Protein AF-A0AAV6D7G7-F1 (afdb_monomer_lite)

pLDDT: mean 88.73, std 12.08, range [41.31, 98.25]

Sequence (115 aa):
MILAKLLEESHLLAKLRKAIVCARLFEGRQELRSCLVKVATFDLGNEEIYEQIKADYELVRKTIKTKGFEALTGKMGVLVQPRTKGAGHGSTSRAFYARKALVSKILGMEIKKSV

Structure (mmCIF, N/CA/C/O backbone):
data_AF-A0AAV6D7G7-F1
#
_entry.id   AF-A0AAV6D7G7-F1
#
loop_
_atom_site.group_PDB
_atom_site.id
_atom_site.type_symbol
_atom_site.label_atom_id
_atom_site.label_alt_id
_atom_site.label_comp_id
_atom_site.label_asym_id
_atom_site.label_entity_id
_atom_site.label_seq_id
_atom_site.pdbx_PDB_ins_code
_atom_site.Cartn_x
_atom_site.Cartn_y
_atom_site.Cartn_z
_atom_site.occupancy
_atom_site.B_iso_or_equiv
_atom_site.auth_seq_id
_atom_site.auth_comp_id
_atom_site.auth_asym_id
_atom_site.auth_atom_id
_atom_site.pdbx_PDB_model_num
ATOM 1 N N . MET A 1 1 ? -9.601 11.261 4.137 1.00 67.69 1 MET A N 1
AT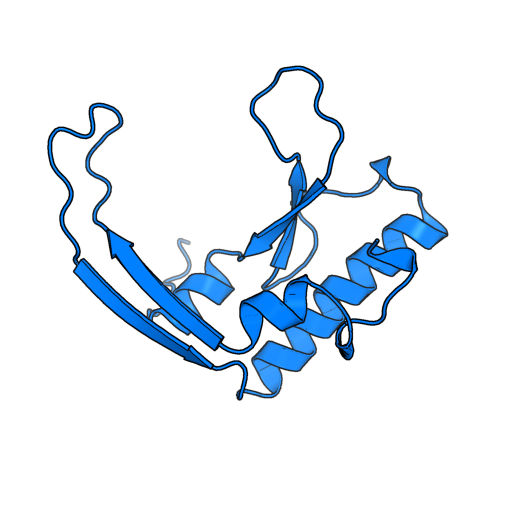OM 2 C CA . MET A 1 1 ? -9.085 10.863 5.467 1.00 67.69 1 MET A CA 1
ATOM 3 C C . MET A 1 1 ? -9.423 9.395 5.711 1.00 67.69 1 MET A C 1
ATOM 5 O O . MET A 1 1 ? -10.557 9.023 5.450 1.00 67.69 1 MET A O 1
ATOM 9 N N . ILE A 1 2 ? -8.473 8.564 6.159 1.00 85.50 2 ILE A N 1
ATOM 10 C CA . ILE A 1 2 ? -8.648 7.094 6.241 1.00 85.50 2 ILE A CA 1
ATOM 11 C C . ILE A 1 2 ? -9.811 6.660 7.152 1.00 85.50 2 ILE A C 1
ATOM 13 O O . ILE A 1 2 ? -10.505 5.689 6.878 1.00 85.50 2 ILE A O 1
ATOM 17 N N . LEU A 1 3 ? -10.078 7.403 8.227 1.00 89.38 3 LEU A N 1
ATOM 18 C CA . LEU A 1 3 ? -11.176 7.080 9.138 1.00 89.38 3 LEU A CA 1
ATOM 19 C C . LEU A 1 3 ? -12.552 7.258 8.485 1.00 89.38 3 LEU A C 1
ATOM 21 O O . LEU A 1 3 ? -13.448 6.459 8.754 1.00 89.38 3 LEU A O 1
ATOM 25 N N . ALA A 1 4 ? -12.678 8.238 7.589 1.00 88.06 4 ALA A N 1
ATOM 26 C CA . ALA A 1 4 ? -13.943 8.645 6.986 1.00 88.06 4 ALA A CA 1
ATOM 27 C C . ALA A 1 4 ? -14.420 7.739 5.842 1.00 88.06 4 ALA A C 1
ATOM 29 O O . ALA A 1 4 ? -15.581 7.822 5.475 1.00 88.06 4 ALA A O 1
ATOM 30 N N . LYS A 1 5 ? -13.548 6.903 5.261 1.00 92.25 5 LYS A N 1
ATOM 31 C CA . LYS A 1 5 ? -13.872 6.128 4.053 1.00 92.25 5 LYS A CA 1
ATOM 32 C C . LYS A 1 5 ? -13.539 4.652 4.212 1.00 92.25 5 LYS A C 1
ATOM 34 O O . LYS A 1 5 ? -12.463 4.326 4.723 1.00 92.25 5 LYS A O 1
ATOM 39 N N . LEU A 1 6 ? -14.433 3.781 3.741 1.00 94.25 6 LEU A N 1
ATOM 40 C CA . LEU A 1 6 ? -14.116 2.370 3.487 1.00 94.25 6 LEU A CA 1
ATOM 41 C C . LEU A 1 6 ? -13.055 2.248 2.377 1.00 94.25 6 LEU A C 1
ATOM 43 O O . LEU A 1 6 ? -12.721 3.246 1.725 1.00 94.25 6 LEU A O 1
ATOM 47 N N . LEU A 1 7 ? -12.490 1.051 2.180 1.00 93.69 7 LEU A N 1
ATOM 48 C CA . LEU A 1 7 ? -11.468 0.837 1.147 1.00 93.69 7 LEU A CA 1
ATOM 49 C C . LEU A 1 7 ? -12.010 1.230 -0.234 1.00 93.69 7 LEU A C 1
ATOM 51 O O . LEU A 1 7 ? -11.307 1.891 -0.999 1.00 93.69 7 LEU A O 1
ATOM 55 N N . GLU A 1 8 ? -13.255 0.861 -0.510 1.00 93.81 8 GLU A N 1
ATOM 56 C CA . GLU A 1 8 ? -13.972 1.000 -1.776 1.00 93.81 8 GLU A CA 1
ATOM 57 C C . GLU A 1 8 ? -14.003 2.457 -2.281 1.00 93.81 8 GLU A C 1
ATOM 59 O O . GLU A 1 8 ? -13.934 2.716 -3.482 1.00 93.81 8 GLU A O 1
ATOM 64 N N . GLU A 1 9 ? -13.997 3.419 -1.356 1.00 94.00 9 GLU A N 1
ATOM 65 C CA . GLU A 1 9 ? -14.031 4.863 -1.629 1.00 94.00 9 GLU A CA 1
ATOM 66 C C . GLU A 1 9 ? -12.682 5.559 -1.363 1.00 94.00 9 GLU A C 1
ATOM 68 O O . GLU A 1 9 ? -12.548 6.791 -1.429 1.00 94.00 9 GLU A O 1
ATOM 73 N N . SER A 1 10 ? -11.666 4.783 -0.988 1.00 93.81 10 SER A N 1
ATOM 74 C CA . SER A 1 10 ? -10.379 5.303 -0.551 1.00 93.81 10 SER A CA 1
ATOM 75 C C . SER A 1 10 ? -9.508 5.754 -1.728 1.00 93.81 10 SER A C 1
ATOM 77 O O . SER A 1 10 ? -9.495 5.172 -2.814 1.00 93.81 10 SER A O 1
ATOM 79 N N . HIS A 1 11 ? -8.666 6.761 -1.480 1.00 92.12 11 HIS A N 1
ATOM 80 C CA . HIS A 1 11 ? -7.628 7.160 -2.438 1.00 92.12 11 HIS A CA 1
ATOM 81 C C . HIS A 1 11 ? -6.578 6.065 -2.668 1.00 92.12 11 HIS A C 1
ATOM 83 O O . HIS A 1 11 ? -5.896 6.091 -3.691 1.00 92.12 11 HIS A O 1
ATOM 89 N N . LEU A 1 12 ? -6.424 5.133 -1.719 1.00 93.56 12 LEU A N 1
ATOM 90 C CA . LEU A 1 12 ? -5.535 3.987 -1.868 1.00 93.56 12 LEU A CA 1
ATOM 91 C C . LEU A 1 12 ? -6.039 3.089 -2.998 1.00 93.56 12 LEU A C 1
ATOM 93 O O . LEU A 1 12 ? -5.308 2.855 -3.957 1.00 93.56 12 LEU A O 1
ATOM 97 N N . LEU A 1 13 ? -7.301 2.660 -2.915 1.00 92.94 13 LEU A N 1
ATOM 98 C CA . LEU A 1 13 ? -7.903 1.808 -3.931 1.00 92.94 13 LEU A CA 1
ATOM 99 C C . LEU A 1 13 ? -7.959 2.508 -5.288 1.00 92.94 13 LEU A C 1
ATOM 101 O O . LEU A 1 13 ? -7.600 1.909 -6.293 1.00 92.94 13 LEU A O 1
ATOM 105 N N . ALA A 1 14 ? -8.328 3.793 -5.327 1.00 91.94 14 ALA A N 1
ATOM 106 C CA . ALA A 1 14 ? -8.355 4.560 -6.574 1.00 91.94 14 ALA A CA 1
ATOM 107 C C . ALA A 1 14 ? -6.999 4.558 -7.308 1.00 91.94 14 ALA A C 1
ATOM 109 O O . ALA A 1 14 ? -6.969 4.451 -8.529 1.00 91.94 14 ALA A O 1
ATOM 110 N N . LYS A 1 15 ? -5.882 4.633 -6.568 1.00 89.56 15 LYS A N 1
ATOM 111 C CA . LYS A 1 15 ? -4.521 4.575 -7.130 1.00 89.56 15 LYS A CA 1
ATOM 112 C C . LYS A 1 15 ? -4.070 3.164 -7.501 1.00 89.56 15 LYS A C 1
ATOM 114 O O . LYS A 1 15 ? -3.236 3.023 -8.386 1.00 89.56 15 LYS A O 1
ATOM 119 N N . LEU A 1 16 ? -4.568 2.143 -6.805 1.00 90.94 16 LEU A N 1
ATOM 120 C CA . LEU A 1 16 ? -4.224 0.744 -7.066 1.00 90.94 16 LEU A CA 1
ATOM 121 C C . LEU A 1 16 ? -5.105 0.103 -8.136 1.00 90.94 16 LEU A C 1
ATOM 123 O O . LEU A 1 16 ? -4.708 -0.912 -8.685 1.00 90.94 16 LEU A O 1
ATOM 127 N N . ARG A 1 17 ? -6.265 0.689 -8.457 1.00 90.88 17 ARG A N 1
ATOM 128 C CA . ARG A 1 17 ? -7.222 0.124 -9.414 1.00 90.88 17 ARG A CA 1
ATOM 129 C C . ARG A 1 17 ? -6.553 -0.224 -10.739 1.00 90.88 17 ARG A C 1
ATOM 131 O O . ARG A 1 17 ? -6.707 -1.343 -11.204 1.00 90.88 17 ARG A O 1
ATOM 138 N N . LYS A 1 18 ? -5.808 0.724 -11.316 1.00 90.31 18 LYS A N 1
ATOM 139 C CA . LYS A 1 18 ? -4.997 0.522 -12.520 1.00 90.31 18 LYS A CA 1
ATOM 140 C C . LYS A 1 18 ? -3.726 1.355 -12.441 1.00 90.31 18 LYS A C 1
ATOM 142 O O . LYS A 1 18 ? -3.789 2.530 -12.081 1.00 90.31 18 LYS A O 1
ATOM 147 N N . ALA A 1 19 ? -2.589 0.770 -12.795 1.00 90.62 19 ALA A N 1
ATOM 148 C CA . ALA A 1 19 ? -1.312 1.470 -12.851 1.00 90.62 19 ALA A CA 1
ATOM 149 C C . ALA A 1 19 ? -0.406 0.905 -13.951 1.00 90.62 19 ALA A C 1
ATOM 151 O O . ALA A 1 19 ? -0.451 -0.281 -14.263 1.00 90.62 19 ALA A O 1
ATOM 152 N N . ILE A 1 20 ? 0.460 1.757 -14.499 1.00 92.69 20 ILE A N 1
ATOM 153 C CA . ILE A 1 20 ? 1.627 1.332 -15.276 1.00 92.69 20 ILE A CA 1
ATOM 154 C C . ILE A 1 20 ? 2.835 1.481 -14.356 1.00 92.69 20 ILE A C 1
ATOM 156 O O . ILE A 1 20 ? 3.069 2.556 -13.803 1.00 92.69 20 ILE A O 1
ATOM 160 N N . VAL A 1 21 ? 3.581 0.397 -14.163 1.00 93.19 21 VAL A N 1
ATOM 161 C CA . VAL A 1 21 ? 4.759 0.364 -13.298 1.00 93.19 21 VAL A CA 1
ATOM 162 C C . VAL A 1 21 ? 6.005 0.180 -14.147 1.00 93.19 21 VAL A C 1
ATOM 164 O O . VAL A 1 21 ? 6.203 -0.856 -14.779 1.00 93.19 21 VAL A O 1
ATOM 167 N N . CYS A 1 22 ? 6.856 1.201 -14.126 1.00 94.50 22 CYS A N 1
ATOM 168 C CA . CYS A 1 22 ? 8.137 1.236 -14.816 1.00 94.50 22 CYS A CA 1
ATOM 169 C C . CYS A 1 22 ? 9.257 0.939 -13.814 1.00 94.50 22 CYS A C 1
ATOM 171 O O . CYS A 1 22 ? 9.570 1.766 -12.956 1.00 94.50 22 CYS A O 1
ATOM 173 N N . ALA A 1 23 ? 9.857 -0.243 -13.903 1.00 93.62 23 ALA A N 1
ATOM 174 C CA . ALA A 1 23 ? 11.007 -0.611 -13.093 1.00 93.62 23 ALA A CA 1
ATOM 175 C C . ALA A 1 23 ? 12.287 -0.081 -13.744 1.00 93.62 23 ALA A C 1
ATOM 177 O O . ALA A 1 23 ? 12.567 -0.377 -14.908 1.00 93.62 23 ALA A O 1
ATOM 178 N N . ARG A 1 24 ? 13.082 0.671 -12.978 1.00 93.56 24 ARG A N 1
ATOM 179 C CA . ARG A 1 24 ? 14.405 1.150 -13.394 1.00 93.56 24 ARG A CA 1
ATOM 180 C C . ARG A 1 24 ? 15.510 0.467 -12.597 1.00 93.56 24 ARG A C 1
ATOM 182 O O . ARG A 1 24 ? 15.318 0.171 -11.417 1.00 93.56 24 ARG A O 1
ATOM 189 N N . LEU A 1 25 ? 16.668 0.267 -13.217 1.00 91.31 25 LEU A N 1
ATOM 190 C CA . LEU A 1 25 ? 17.870 -0.156 -12.507 1.00 91.31 25 LEU A CA 1
ATOM 191 C C . LEU A 1 25 ? 18.358 0.987 -11.608 1.00 91.31 25 LEU A C 1
ATOM 193 O O . LEU A 1 25 ? 18.539 2.115 -12.067 1.00 91.31 25 LEU A O 1
ATOM 197 N N . PHE A 1 26 ? 18.571 0.687 -10.328 1.00 90.69 26 PHE A N 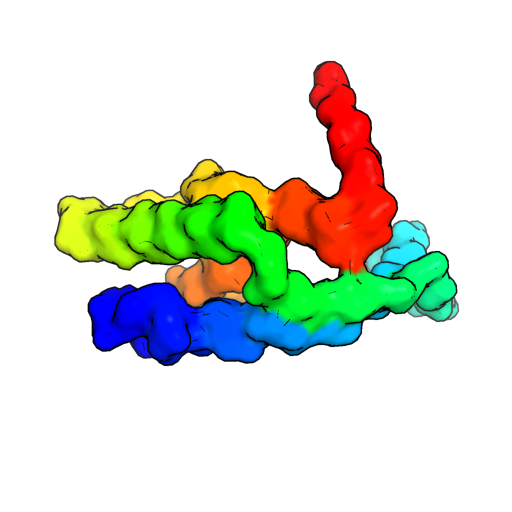1
ATOM 198 C CA . PHE A 1 26 ? 19.225 1.599 -9.396 1.00 90.69 26 PHE A CA 1
ATOM 199 C C . PHE A 1 26 ? 20.702 1.223 -9.276 1.00 90.69 26 PHE A C 1
ATOM 201 O O . PHE A 1 26 ? 21.025 0.172 -8.731 1.00 90.69 26 PHE A O 1
ATOM 208 N N . GLU A 1 27 ? 21.585 2.084 -9.777 1.00 89.75 27 GLU A N 1
ATOM 209 C CA . GLU A 1 27 ? 23.035 1.834 -9.790 1.00 89.75 27 GLU A CA 1
ATOM 210 C C . GLU A 1 27 ? 23.790 2.583 -8.689 1.00 89.75 27 GLU A C 1
ATOM 212 O O . GLU A 1 27 ? 24.893 2.203 -8.315 1.00 89.75 27 GLU A O 1
ATOM 217 N N . GLY A 1 28 ? 23.200 3.642 -8.136 1.00 89.25 28 GLY A N 1
ATOM 218 C CA . GLY A 1 28 ? 23.823 4.444 -7.093 1.00 89.25 28 GLY A CA 1
ATOM 219 C C . GLY A 1 28 ? 23.191 5.824 -6.970 1.00 89.25 28 GLY A C 1
ATOM 220 O O . GLY A 1 28 ? 22.450 6.271 -7.843 1.00 89.25 28 GLY A O 1
ATOM 221 N N . ARG A 1 29 ? 23.501 6.521 -5.872 1.00 88.75 29 ARG A N 1
ATOM 222 C CA . ARG A 1 29 ? 22.918 7.838 -5.549 1.00 88.75 29 ARG A CA 1
ATOM 223 C C . ARG A 1 29 ? 23.354 8.970 -6.480 1.00 88.75 29 ARG A C 1
ATOM 225 O O . ARG A 1 29 ? 22.689 9.993 -6.506 1.00 88.75 29 ARG A O 1
ATOM 232 N N . GLN A 1 30 ? 24.464 8.799 -7.197 1.00 91.94 30 GLN A N 1
ATOM 233 C CA . GLN A 1 30 ? 24.939 9.782 -8.175 1.00 91.94 30 GLN A CA 1
ATOM 234 C C . GLN A 1 30 ? 24.022 9.860 -9.407 1.00 91.94 30 GLN A C 1
ATOM 236 O O . GLN A 1 30 ? 24.068 10.854 -10.116 1.00 91.94 30 GLN A O 1
ATOM 241 N N . GLU A 1 31 ? 23.212 8.818 -9.659 1.00 85.56 31 GLU A N 1
ATOM 242 C CA . GLU A 1 31 ? 22.240 8.738 -10.761 1.00 85.56 31 GLU A CA 1
ATOM 243 C C . GLU A 1 31 ? 22.789 9.133 -12.149 1.00 85.56 31 GLU A C 1
ATOM 245 O O . GLU A 1 31 ? 22.080 9.722 -12.958 1.00 85.56 31 GLU A O 1
ATOM 250 N N . LEU A 1 32 ? 24.035 8.756 -12.464 1.00 90.38 32 LEU A N 1
ATOM 251 C CA . LEU A 1 32 ? 24.700 9.104 -13.734 1.00 90.38 32 LEU A CA 1
ATOM 252 C C . LEU A 1 32 ? 23.961 8.595 -14.985 1.00 90.38 32 LEU A C 1
ATOM 254 O O . LEU A 1 32 ? 24.097 9.167 -16.064 1.00 90.38 32 LEU A O 1
ATOM 258 N N . ARG A 1 33 ? 23.185 7.513 -14.852 1.00 88.69 33 ARG A N 1
ATOM 259 C CA . ARG A 1 33 ? 22.292 6.997 -15.894 1.00 88.69 33 ARG A CA 1
ATOM 260 C C . ARG A 1 33 ? 21.030 6.380 -15.289 1.00 88.69 33 ARG A C 1
ATOM 262 O O . ARG A 1 33 ? 20.971 6.032 -14.107 1.00 88.69 33 ARG A O 1
ATOM 269 N N . SER A 1 34 ? 19.999 6.237 -16.118 1.00 89.88 34 SER A N 1
ATOM 270 C CA . SER A 1 34 ? 18.749 5.559 -15.770 1.00 89.88 34 SER A CA 1
ATOM 271 C C . SER A 1 34 ? 18.390 4.560 -16.856 1.00 89.88 34 SER A C 1
ATOM 273 O O . SER A 1 34 ? 18.124 4.952 -17.988 1.00 89.88 34 SER A O 1
ATOM 275 N N . CYS A 1 35 ? 18.361 3.276 -16.507 1.00 93.38 35 CYS A N 1
ATOM 276 C CA . CYS A 1 35 ? 17.957 2.215 -17.423 1.00 93.38 35 CYS A CA 1
ATOM 277 C C . CYS A 1 35 ? 16.571 1.690 -17.037 1.00 93.38 35 CYS A C 1
ATOM 279 O O . CYS A 1 35 ? 16.382 1.213 -15.915 1.00 93.38 35 CYS A O 1
ATOM 281 N N . LEU A 1 36 ? 15.606 1.783 -17.955 1.00 94.50 36 LEU A N 1
ATOM 282 C CA . LEU A 1 36 ? 14.301 1.141 -17.821 1.00 94.50 36 LEU A CA 1
ATOM 283 C C . LEU A 1 36 ? 14.460 -0.352 -18.123 1.00 94.50 36 LEU A C 1
ATOM 285 O O . LEU A 1 36 ? 14.824 -0.718 -19.234 1.00 94.50 36 LEU A O 1
ATOM 289 N N . VAL A 1 37 ? 14.183 -1.206 -17.139 1.00 94.19 37 VAL A N 1
ATOM 290 C CA . VAL A 1 37 ? 14.395 -2.658 -17.264 1.00 94.19 37 VAL A CA 1
ATOM 291 C C . VAL A 1 37 ? 13.104 -3.434 -17.481 1.00 94.19 37 VAL A C 1
ATOM 293 O O . VAL A 1 37 ? 13.130 -4.527 -18.038 1.00 94.19 37 VAL A O 1
ATOM 296 N N . LYS A 1 38 ? 11.963 -2.898 -17.031 1.00 93.19 38 LYS A N 1
ATOM 297 C CA . LYS A 1 38 ? 10.661 -3.547 -17.200 1.00 93.19 38 LYS A CA 1
ATOM 298 C C . LYS A 1 38 ? 9.533 -2.532 -17.130 1.00 93.19 38 LYS A C 1
ATOM 300 O O . LYS A 1 38 ? 9.574 -1.610 -16.319 1.00 93.19 38 LYS A O 1
ATOM 305 N N . VAL A 1 39 ? 8.501 -2.754 -17.931 1.00 94.88 39 VAL A N 1
ATOM 306 C CA . VAL A 1 39 ? 7.205 -2.088 -17.801 1.00 94.88 39 VAL A CA 1
ATOM 307 C C . VAL A 1 39 ? 6.163 -3.170 -17.568 1.00 94.88 39 VAL A C 1
ATOM 309 O O . VAL A 1 39 ? 6.157 -4.180 -18.267 1.00 94.88 39 VAL A O 1
ATOM 312 N N . ALA A 1 40 ? 5.316 -2.981 -16.564 1.00 92.06 40 ALA A N 1
ATOM 313 C CA . ALA A 1 40 ? 4.201 -3.870 -16.276 1.00 92.06 40 ALA A CA 1
ATOM 314 C C . ALA A 1 40 ? 2.920 -3.057 -16.114 1.00 92.06 40 ALA A C 1
ATOM 316 O O . ALA A 1 40 ? 2.931 -1.961 -15.548 1.00 92.06 40 ALA A O 1
ATOM 317 N N . THR A 1 41 ? 1.811 -3.605 -16.591 1.00 90.75 41 THR A N 1
ATOM 318 C CA . THR A 1 41 ? 0.485 -3.120 -16.229 1.00 90.75 41 THR A CA 1
ATOM 319 C C . THR A 1 41 ? 0.045 -3.814 -14.946 1.00 90.75 41 THR A C 1
ATOM 321 O O . THR A 1 41 ? 0.278 -5.003 -14.740 1.00 90.75 41 THR A O 1
ATOM 324 N N . PHE A 1 42 ? -0.586 -3.055 -14.062 1.00 86.56 42 PHE A N 1
ATOM 325 C CA . PHE A 1 42 ? -1.264 -3.569 -12.888 1.00 86.56 42 PHE A CA 1
ATOM 326 C C . PHE A 1 42 ? -2.735 -3.218 -12.999 1.00 86.56 42 PHE A C 1
ATOM 328 O O . PHE A 1 42 ? -3.081 -2.046 -13.154 1.00 86.56 42 PHE A O 1
ATOM 335 N N . ASP A 1 43 ? -3.580 -4.234 -12.900 1.00 85.38 43 ASP A N 1
ATOM 336 C CA . ASP A 1 43 ? -5.017 -4.091 -12.726 1.00 85.38 43 ASP A CA 1
ATOM 337 C C . ASP A 1 43 ? -5.393 -4.871 -11.466 1.00 85.38 43 ASP A C 1
ATOM 339 O O . ASP A 1 43 ? -5.010 -6.037 -11.310 1.00 85.38 43 ASP A O 1
ATOM 343 N N . LEU A 1 44 ? -6.098 -4.224 -10.541 1.00 79.38 44 LEU A N 1
ATOM 344 C CA . LEU A 1 44 ? -6.550 -4.848 -9.302 1.00 79.38 44 LEU A CA 1
ATOM 345 C C . LEU A 1 44 ? -7.792 -5.712 -9.577 1.00 79.38 44 LEU A C 1
ATOM 347 O O . LEU A 1 44 ? -8.877 -5.442 -9.073 1.00 79.38 44 LEU A O 1
ATOM 351 N N . GLY A 1 45 ? -7.619 -6.734 -10.416 1.00 76.31 45 GLY A N 1
ATOM 352 C CA . GLY A 1 45 ? -8.633 -7.736 -10.756 1.00 76.31 45 GLY A CA 1
ATOM 353 C C . GLY A 1 45 ? -8.447 -9.074 -10.035 1.00 76.31 45 GLY A C 1
ATOM 354 O O . GLY A 1 45 ? -9.265 -9.972 -10.192 1.00 76.31 45 GLY A O 1
ATOM 355 N N . ASN A 1 46 ? -7.372 -9.231 -9.257 1.00 85.12 46 ASN A N 1
ATOM 356 C CA . ASN A 1 46 ? -7.120 -10.433 -8.466 1.00 85.12 46 ASN A CA 1
ATOM 357 C C . ASN A 1 46 ? -7.755 -10.298 -7.071 1.00 85.12 46 ASN A C 1
ATOM 359 O O . ASN A 1 46 ? -7.365 -9.422 -6.293 1.00 85.12 46 ASN A O 1
ATOM 363 N N . GLU A 1 47 ? -8.703 -11.184 -6.764 1.00 91.56 47 GLU A N 1
ATOM 364 C CA . GLU A 1 47 ? -9.487 -11.176 -5.523 1.00 91.56 47 GLU A CA 1
ATOM 365 C C . GLU A 1 47 ? -8.621 -11.352 -4.264 1.00 91.56 47 GLU A C 1
ATOM 367 O O . GLU A 1 47 ? -8.772 -10.599 -3.307 1.00 91.56 47 GLU A O 1
ATOM 372 N N . GLU A 1 48 ? -7.630 -12.250 -4.285 1.00 92.81 48 GLU A N 1
ATOM 373 C CA . GLU A 1 48 ? -6.709 -12.469 -3.156 1.00 92.81 48 GLU A CA 1
ATOM 374 C C . GLU A 1 48 ? -5.912 -11.194 -2.821 1.00 92.81 48 GLU A C 1
ATOM 376 O O . GLU A 1 48 ? -5.775 -10.808 -1.658 1.00 92.81 48 GLU A O 1
ATOM 381 N N . ILE A 1 49 ? -5.396 -10.504 -3.845 1.00 93.44 49 ILE A N 1
ATOM 382 C CA . ILE A 1 49 ? -4.662 -9.243 -3.664 1.00 93.44 49 ILE A CA 1
ATOM 383 C C . ILE A 1 49 ? -5.595 -8.159 -3.114 1.00 93.44 49 ILE A C 1
ATOM 385 O O . ILE A 1 49 ? -5.196 -7.416 -2.213 1.00 93.44 49 ILE A O 1
ATOM 389 N N . TYR A 1 50 ? -6.814 -8.063 -3.650 1.00 95.38 50 TYR A N 1
ATOM 390 C CA . TYR A 1 50 ? -7.811 -7.096 -3.200 1.00 95.38 50 TYR A CA 1
ATOM 391 C C . TYR A 1 50 ? -8.162 -7.299 -1.721 1.00 95.38 50 TYR A C 1
ATOM 393 O O . TYR A 1 50 ? -8.036 -6.361 -0.928 1.00 95.38 50 TYR A O 1
ATOM 401 N N . GLU A 1 51 ? -8.516 -8.523 -1.329 1.00 96.56 51 GLU A N 1
ATOM 402 C CA . GLU A 1 51 ? -8.906 -8.845 0.044 1.00 96.56 51 GLU A CA 1
ATOM 403 C C . GLU A 1 51 ? -7.755 -8.629 1.030 1.00 96.56 51 GLU A C 1
ATOM 405 O O . GLU A 1 51 ? -7.952 -8.076 2.115 1.00 96.56 51 GLU A O 1
ATOM 410 N N . GLN A 1 52 ? -6.515 -8.937 0.641 1.00 97.50 52 GLN A N 1
ATOM 411 C CA . GLN A 1 52 ? -5.365 -8.645 1.494 1.00 97.50 52 GLN A CA 1
ATOM 412 C C . GLN A 1 52 ? -5.113 -7.133 1.650 1.00 97.50 52 GLN A C 1
ATOM 414 O O . GLN A 1 52 ? -4.788 -6.674 2.748 1.00 97.50 52 GLN A O 1
ATOM 419 N N . ILE A 1 53 ? -5.287 -6.330 0.592 1.00 96.56 53 ILE A N 1
ATOM 420 C CA . ILE A 1 53 ? -5.207 -4.859 0.689 1.00 96.56 53 ILE A CA 1
ATOM 421 C C . ILE A 1 53 ? -6.323 -4.316 1.591 1.00 96.56 53 ILE A C 1
ATOM 423 O O . ILE A 1 53 ? -6.082 -3.389 2.369 1.00 96.56 53 ILE A O 1
ATOM 427 N N . LYS A 1 54 ? -7.525 -4.896 1.523 1.00 97.31 54 LYS A N 1
ATOM 428 C CA . LYS A 1 54 ? -8.654 -4.554 2.396 1.00 97.31 54 LYS A CA 1
ATOM 429 C C . LYS A 1 54 ? -8.354 -4.860 3.854 1.00 97.31 54 LYS A C 1
ATOM 431 O O . LYS A 1 54 ? -8.514 -3.977 4.697 1.00 97.31 54 LYS A O 1
ATOM 436 N N . ALA A 1 55 ? -7.829 -6.047 4.141 1.00 98.19 55 ALA A N 1
ATOM 437 C CA . ALA A 1 55 ? -7.397 -6.426 5.480 1.00 98.19 55 ALA A CA 1
ATOM 438 C C . ALA A 1 55 ? -6.318 -5.472 6.026 1.00 98.19 55 ALA A C 1
ATOM 440 O O . ALA A 1 55 ? -6.417 -5.008 7.164 1.00 98.19 55 ALA A O 1
ATOM 441 N N . ASP A 1 56 ? -5.324 -5.111 5.209 1.00 98.25 56 ASP A N 1
ATOM 442 C CA . ASP A 1 56 ? -4.274 -4.164 5.597 1.00 98.25 56 ASP A CA 1
ATOM 443 C C . ASP A 1 56 ? -4.834 -2.758 5.875 1.00 98.25 56 ASP A C 1
ATOM 445 O O . ASP A 1 56 ? -4.456 -2.105 6.853 1.00 98.25 56 ASP A O 1
ATOM 449 N N . TYR A 1 57 ? -5.746 -2.278 5.027 1.00 97.75 57 TYR A N 1
ATOM 450 C CA . TYR A 1 57 ? -6.396 -0.977 5.176 1.00 97.75 57 TYR A CA 1
ATOM 451 C C . TYR A 1 57 ? -7.235 -0.909 6.460 1.00 97.75 57 TYR A C 1
ATOM 453 O O . TYR A 1 57 ? -7.112 0.047 7.235 1.00 97.75 57 TYR A O 1
ATOM 461 N N . GLU A 1 58 ? -8.033 -1.943 6.730 1.00 98.12 58 GLU A N 1
ATOM 462 C CA . GLU A 1 58 ? -8.855 -2.025 7.937 1.00 98.12 58 GLU A CA 1
ATOM 463 C C . GLU A 1 58 ? -8.023 -2.217 9.205 1.00 98.12 58 GLU A C 1
ATOM 465 O O . GLU A 1 58 ? -8.343 -1.622 10.236 1.00 98.12 58 GLU A O 1
ATOM 470 N N . LEU A 1 59 ? -6.898 -2.937 9.140 1.00 98.12 59 LEU A N 1
ATOM 471 C CA . LEU A 1 59 ? -5.935 -3.003 10.239 1.00 98.12 59 LEU A CA 1
ATOM 472 C C . LEU A 1 59 ? -5.448 -1.598 10.628 1.00 98.12 59 LEU A C 1
ATOM 474 O O . LEU A 1 59 ? -5.436 -1.250 11.810 1.00 98.12 59 LEU A O 1
ATOM 478 N N . VAL A 1 60 ? -5.084 -0.763 9.649 1.00 97.31 60 VAL A N 1
ATOM 479 C CA . VAL A 1 60 ? -4.661 0.624 9.906 1.00 97.31 60 VAL A CA 1
ATOM 480 C C . VAL A 1 60 ? -5.806 1.446 10.498 1.00 97.31 60 VAL A C 1
ATOM 482 O O . VAL A 1 60 ? -5.601 2.133 11.501 1.00 97.31 60 VAL A O 1
ATOM 485 N N . ARG A 1 61 ? -7.021 1.357 9.940 1.00 97.00 61 ARG A N 1
ATOM 486 C CA . ARG A 1 61 ? -8.195 2.073 10.475 1.00 97.00 61 ARG A CA 1
ATOM 487 C C . ARG A 1 61 ? -8.506 1.673 11.907 1.00 97.00 61 ARG A C 1
ATOM 489 O O . ARG A 1 61 ? -8.681 2.550 12.752 1.00 97.00 61 ARG A O 1
ATOM 496 N N . LYS A 1 62 ? -8.551 0.371 12.191 1.00 97.75 62 LYS A N 1
ATOM 497 C CA . LYS A 1 62 ? -8.820 -0.171 13.525 1.00 97.75 62 LYS A CA 1
ATOM 498 C C . LYS A 1 62 ? -7.768 0.291 14.525 1.00 97.75 62 LYS A C 1
ATOM 500 O O . LYS A 1 62 ? -8.136 0.718 15.617 1.00 97.75 62 LYS A O 1
ATOM 505 N N . THR A 1 63 ? -6.488 0.274 14.156 1.00 97.81 63 THR A N 1
ATOM 506 C CA . THR A 1 63 ? -5.417 0.769 15.031 1.00 97.81 63 THR A CA 1
ATOM 507 C C . THR A 1 63 ? -5.596 2.246 15.353 1.00 97.81 63 THR A C 1
ATOM 509 O O . THR A 1 63 ? -5.560 2.596 16.526 1.00 97.81 63 THR A O 1
ATOM 512 N N . ILE A 1 64 ? -5.884 3.101 14.365 1.00 96.06 64 ILE A N 1
ATOM 513 C CA . ILE A 1 64 ? -6.117 4.530 14.636 1.00 96.06 64 ILE A CA 1
ATOM 514 C C . ILE A 1 64 ? -7.321 4.715 15.570 1.00 96.06 64 ILE A C 1
ATOM 516 O O . ILE A 1 64 ? -7.231 5.481 16.523 1.00 96.06 64 ILE A O 1
ATOM 520 N N . LYS A 1 65 ? -8.426 3.994 15.330 1.00 96.50 65 LYS A N 1
ATOM 521 C CA . LYS A 1 65 ? -9.653 4.101 16.140 1.00 96.50 65 LYS A CA 1
ATOM 522 C C . LYS A 1 65 ? -9.471 3.645 17.588 1.00 96.50 65 LYS A C 1
ATOM 524 O O . LYS A 1 65 ? -10.083 4.221 18.474 1.00 96.50 65 LYS A O 1
ATOM 529 N N . THR A 1 66 ? -8.686 2.594 17.816 1.00 97.88 66 THR A N 1
ATOM 530 C CA . THR A 1 66 ? -8.617 1.920 19.128 1.00 97.88 66 THR A CA 1
ATOM 531 C C . THR A 1 66 ? -7.355 2.237 19.924 1.00 97.88 66 THR A C 1
ATOM 533 O O . THR A 1 66 ? -7.375 2.147 21.145 1.00 97.88 66 THR A O 1
ATOM 536 N N . LYS A 1 67 ? -6.254 2.593 19.252 1.00 97.44 67 LYS A N 1
ATOM 537 C CA . LYS A 1 67 ? -4.934 2.822 19.863 1.00 97.44 67 LYS A CA 1
ATOM 538 C C . LYS A 1 67 ? -4.350 4.202 19.550 1.00 97.44 67 LYS A C 1
ATOM 540 O O . LYS A 1 67 ? -3.281 4.534 20.051 1.00 97.44 67 LYS A O 1
ATOM 545 N N . GLY A 1 68 ? -5.025 4.996 18.719 1.00 95.56 68 GLY A N 1
ATOM 546 C CA . GLY A 1 68 ? -4.550 6.305 18.284 1.00 95.56 68 GLY A CA 1
ATOM 547 C C . GLY A 1 68 ? -3.553 6.249 17.122 1.00 95.56 68 GLY A C 1
ATOM 548 O O . GLY A 1 68 ? -3.081 5.193 16.697 1.00 95.56 68 GLY A O 1
ATOM 549 N N . PHE A 1 69 ? -3.253 7.425 16.572 1.00 93.31 69 PHE A N 1
ATOM 550 C CA . PHE A 1 69 ? -2.416 7.581 15.380 1.00 93.31 69 PHE A CA 1
ATOM 551 C C . PHE A 1 69 ? -0.948 7.173 15.605 1.00 93.31 69 PHE A C 1
ATOM 553 O O . PHE A 1 69 ? -0.338 6.567 14.725 1.00 93.31 69 PHE A O 1
ATOM 560 N N . GLU A 1 70 ? -0.400 7.425 16.796 1.00 93.06 70 GLU A N 1
ATOM 561 C CA . GLU A 1 70 ? 0.998 7.107 17.131 1.00 93.06 70 GLU A CA 1
ATOM 562 C C . GLU A 1 70 ? 1.280 5.599 17.218 1.00 93.06 70 GLU A C 1
ATOM 564 O O . GLU A 1 70 ? 2.421 5.164 17.076 1.00 93.06 70 GLU A O 1
ATOM 569 N N . ALA A 1 71 ? 0.240 4.770 17.347 1.00 95.88 71 ALA A N 1
ATOM 570 C CA . ALA A 1 71 ? 0.373 3.315 17.317 1.00 95.88 71 ALA A CA 1
ATOM 571 C C . ALA A 1 71 ? 0.670 2.756 15.908 1.00 95.88 71 ALA A C 1
ATOM 573 O O . ALA A 1 71 ? 0.916 1.556 15.750 1.00 95.88 71 ALA A O 1
ATOM 574 N N . LEU A 1 72 ? 0.643 3.595 14.863 1.00 95.50 72 LEU A N 1
ATOM 575 C CA . LEU A 1 72 ? 0.956 3.183 13.499 1.00 95.50 72 LEU A CA 1
ATOM 576 C C . LEU A 1 72 ? 2.451 2.926 13.309 1.00 95.50 72 LEU A C 1
ATOM 578 O O . LEU A 1 72 ? 3.283 3.833 13.386 1.00 95.50 72 LEU A O 1
ATOM 582 N N . THR A 1 73 ? 2.771 1.693 12.921 1.00 94.38 73 THR A N 1
ATOM 583 C CA . THR A 1 73 ? 4.138 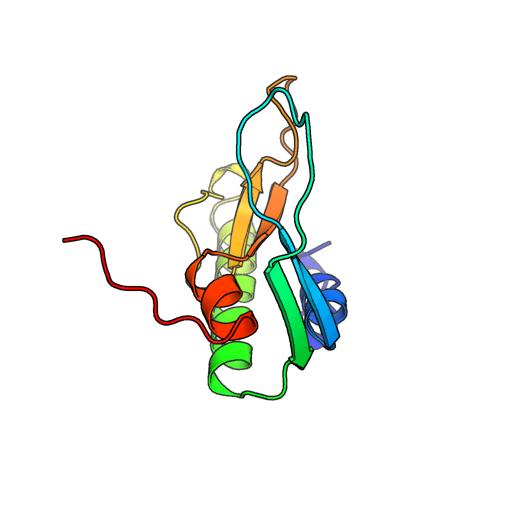1.235 12.668 1.00 94.38 73 THR A CA 1
ATOM 584 C C . THR A 1 73 ? 4.299 0.657 11.267 1.00 94.38 73 THR A C 1
ATOM 586 O O . THR A 1 73 ? 3.414 -0.010 10.733 1.00 94.38 73 THR A O 1
ATOM 589 N N . GLY A 1 74 ? 5.494 0.838 10.695 1.00 93.38 74 GLY A N 1
ATOM 590 C CA . GLY A 1 74 ? 5.883 0.258 9.408 1.00 93.38 74 GLY A CA 1
ATOM 591 C C . GLY A 1 74 ? 5.939 -1.272 9.381 1.00 93.38 74 GLY A C 1
ATOM 592 O O . GLY A 1 74 ? 6.193 -1.845 8.326 1.00 93.38 74 GLY A O 1
ATOM 593 N N . LYS A 1 75 ? 5.725 -1.946 10.515 1.00 95.38 75 LYS A N 1
ATOM 594 C CA . LYS A 1 75 ? 5.586 -3.408 10.591 1.00 95.38 75 LYS A CA 1
ATOM 595 C C . LYS A 1 75 ? 4.172 -3.897 10.241 1.00 95.38 75 LYS A C 1
ATOM 597 O O . LYS A 1 75 ? 3.994 -5.087 10.033 1.00 95.38 75 LYS A O 1
ATOM 602 N N . MET A 1 76 ? 3.182 -3.004 10.168 1.00 96.81 76 MET A N 1
ATOM 603 C CA . MET A 1 76 ? 1.788 -3.363 9.879 1.00 96.81 76 MET A CA 1
ATOM 604 C C . MET A 1 76 ? 1.549 -3.676 8.399 1.00 96.81 76 MET A C 1
ATOM 606 O O . MET A 1 76 ? 2.202 -3.097 7.526 1.00 96.81 76 MET A O 1
ATOM 610 N N . GLY A 1 77 ? 0.564 -4.539 8.149 1.00 97.50 77 GLY A N 1
ATOM 611 C CA . GLY A 1 77 ? 0.088 -4.931 6.822 1.00 97.50 77 GLY A CA 1
ATOM 612 C C . GLY A 1 77 ? 1.028 -5.876 6.071 1.00 97.50 77 GLY A C 1
ATOM 613 O O . GLY A 1 77 ? 2.212 -5.973 6.394 1.00 97.50 77 GLY A O 1
ATOM 614 N N . VAL A 1 78 ? 0.505 -6.564 5.061 1.00 97.56 78 VAL A N 1
ATOM 615 C CA . VAL A 1 78 ? 1.186 -7.621 4.293 1.00 97.56 78 VAL A CA 1
ATOM 616 C C . VAL A 1 78 ? 1.577 -7.154 2.890 1.00 97.56 78 VAL A C 1
ATOM 618 O O . VAL A 1 78 ? 2.695 -7.413 2.435 1.00 97.56 78 VAL A O 1
ATOM 621 N N . LEU A 1 79 ? 0.703 -6.406 2.219 1.00 96.62 79 LEU A N 1
ATOM 622 C CA . LEU A 1 79 ? 0.907 -5.859 0.876 1.00 96.62 79 LEU A CA 1
ATOM 623 C C . LEU A 1 79 ? 1.039 -4.337 0.887 1.00 96.62 79 LEU A C 1
ATOM 625 O O . LEU A 1 79 ? 1.831 -3.793 0.114 1.00 96.62 79 LEU A O 1
ATOM 629 N N . VAL A 1 80 ? 0.342 -3.649 1.791 1.00 97.00 80 VAL A N 1
ATOM 630 C CA . VAL A 1 80 ? 0.460 -2.200 1.995 1.00 97.00 80 VAL A CA 1
ATOM 631 C C . VAL A 1 80 ? 0.713 -1.879 3.464 1.00 97.00 80 VAL A C 1
ATOM 633 O O . VAL A 1 80 ? 0.254 -2.577 4.359 1.00 97.00 80 VAL A O 1
ATOM 636 N N . GLN A 1 81 ? 1.475 -0.821 3.729 1.00 96.94 81 GLN A N 1
ATOM 637 C CA . GLN A 1 81 ? 1.886 -0.458 5.089 1.00 96.94 81 GLN A CA 1
ATOM 638 C C . GLN A 1 81 ? 1.802 1.055 5.332 1.00 96.94 81 GLN A C 1
ATOM 640 O O . GLN A 1 81 ? 2.129 1.828 4.425 1.00 96.94 81 GLN A O 1
ATOM 645 N N . PRO A 1 82 ? 1.438 1.505 6.548 1.00 95.56 82 PRO A N 1
ATOM 646 C CA . PRO A 1 82 ? 1.578 2.899 6.940 1.00 95.56 82 PRO A CA 1
ATOM 647 C C . PRO A 1 82 ? 3.048 3.203 7.266 1.00 95.56 82 PRO A C 1
ATOM 649 O O . PRO A 1 82 ? 3.684 2.524 8.073 1.00 95.56 82 PRO A O 1
ATOM 652 N N . ARG A 1 83 ? 3.611 4.248 6.663 1.00 92.94 83 ARG A N 1
ATOM 653 C CA . ARG A 1 83 ? 4.954 4.753 6.998 1.00 92.94 83 ARG A CA 1
ATOM 654 C C . ARG A 1 83 ? 4.938 6.266 7.096 1.00 92.94 83 ARG A C 1
ATOM 656 O O . ARG A 1 83 ? 4.105 6.918 6.468 1.00 92.94 83 ARG A O 1
ATOM 663 N N . THR A 1 84 ? 5.870 6.812 7.869 1.00 90.19 84 THR A N 1
ATOM 664 C CA . THR A 1 84 ? 6.129 8.252 7.919 1.00 90.19 84 THR A CA 1
ATOM 665 C C . THR A 1 84 ? 6.466 8.764 6.525 1.00 90.19 84 THR A C 1
ATOM 667 O O . THR A 1 84 ? 7.307 8.179 5.838 1.00 90.19 84 THR A O 1
ATOM 670 N N . LYS A 1 85 ? 5.784 9.825 6.097 1.00 84.19 85 LYS A N 1
ATOM 671 C CA . LYS A 1 85 ? 6.012 10.473 4.805 1.00 84.19 85 LYS A CA 1
ATOM 672 C C . LYS A 1 85 ? 6.960 11.659 5.008 1.00 84.19 85 LYS A C 1
ATOM 674 O O . LYS A 1 85 ? 6.611 12.597 5.710 1.00 84.19 85 LYS A O 1
ATOM 679 N N . GLY A 1 86 ? 8.124 11.635 4.356 1.00 76.31 86 GLY A N 1
ATOM 680 C CA . GLY A 1 86 ? 9.120 12.718 4.397 1.00 76.31 86 GLY A CA 1
ATOM 681 C C . GLY A 1 86 ? 10.403 12.358 5.155 1.00 76.31 86 GLY A C 1
ATOM 682 O O . GLY A 1 86 ? 10.418 11.457 5.991 1.00 76.31 86 GLY A O 1
ATOM 683 N N . ALA A 1 87 ? 11.497 13.047 4.823 1.00 57.59 87 ALA A N 1
ATOM 684 C CA . ALA A 1 87 ? 12.820 12.832 5.400 1.00 57.59 87 ALA A CA 1
ATOM 685 C C . ALA A 1 87 ? 13.033 13.730 6.633 1.00 57.59 87 ALA A C 1
ATOM 687 O O . ALA A 1 87 ? 13.330 14.911 6.504 1.00 57.59 87 ALA A O 1
ATOM 688 N N . GLY A 1 88 ? 12.870 13.177 7.836 1.00 55.00 88 GLY A N 1
ATOM 689 C CA . GLY A 1 88 ? 13.574 13.625 9.049 1.00 55.00 88 GLY A CA 1
ATOM 690 C C . GLY A 1 88 ? 13.272 15.003 9.665 1.00 55.00 88 GLY A C 1
ATOM 691 O O . GLY A 1 88 ? 13.733 15.238 10.772 1.00 55.00 88 GLY A O 1
ATOM 692 N N . HIS A 1 89 ? 12.494 15.894 9.043 1.00 55.97 89 HIS A N 1
ATOM 693 C CA . HIS A 1 89 ? 12.278 17.271 9.538 1.00 55.97 89 HIS A CA 1
ATOM 694 C C . HIS A 1 89 ? 10.970 17.430 10.340 1.00 55.97 89 HIS A C 1
ATOM 696 O O . HIS A 1 89 ?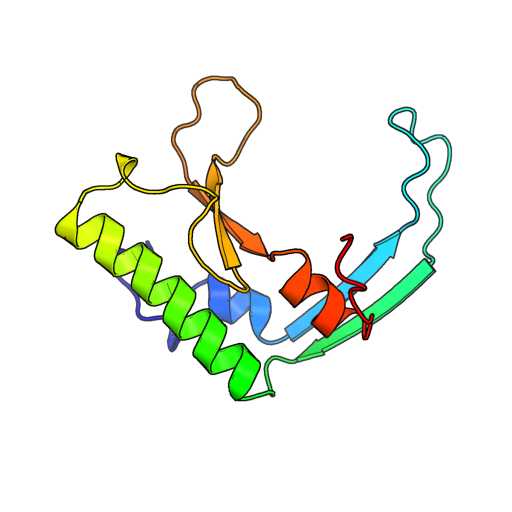 10.180 18.332 10.088 1.00 55.97 89 HIS A O 1
ATOM 702 N N . GLY A 1 90 ? 10.682 16.505 11.263 1.00 58.62 90 GLY A N 1
ATOM 703 C CA . GLY A 1 90 ? 9.502 16.605 12.140 1.00 58.62 90 GLY A CA 1
ATOM 704 C C . GLY A 1 90 ? 8.153 16.256 11.494 1.00 58.62 90 GLY A C 1
ATOM 705 O O . GLY A 1 90 ? 7.107 16.493 12.094 1.00 58.62 90 GLY A O 1
ATOM 706 N N . SER A 1 91 ? 8.133 15.669 10.288 1.00 60.84 91 SER A N 1
ATOM 707 C CA . SER A 1 91 ? 6.867 15.231 9.682 1.00 60.84 91 SER A CA 1
ATOM 708 C C . SER A 1 91 ? 6.276 14.040 10.439 1.00 60.84 91 SER A C 1
ATOM 710 O O . SER A 1 91 ? 6.847 12.950 10.463 1.00 60.84 91 SER A O 1
ATOM 712 N N . THR A 1 92 ? 5.094 14.237 11.019 1.00 74.19 92 THR A N 1
ATOM 713 C CA . THR A 1 92 ? 4.305 13.194 11.696 1.00 74.19 92 THR A CA 1
ATOM 714 C C . THR A 1 92 ? 3.359 12.467 10.739 1.00 74.19 92 THR A C 1
ATOM 716 O O . THR A 1 92 ? 2.859 11.385 11.049 1.00 74.19 92 THR A O 1
ATOM 719 N N . SER A 1 93 ? 3.142 13.007 9.535 1.00 86.12 93 SER A N 1
ATOM 720 C CA . SER A 1 93 ? 2.173 12.464 8.582 1.00 86.12 93 SER A CA 1
ATOM 721 C C . SER A 1 93 ? 2.519 11.035 8.131 1.00 86.12 93 SER A C 1
ATOM 723 O O . SER A 1 93 ? 3.685 10.651 7.993 1.00 86.12 93 SER A O 1
ATOM 725 N N . ARG A 1 94 ? 1.486 10.217 7.898 1.00 90.12 94 ARG A N 1
ATOM 726 C CA . ARG A 1 94 ? 1.617 8.836 7.410 1.00 90.12 94 ARG A CA 1
ATOM 727 C C . ARG A 1 94 ? 1.068 8.716 5.990 1.00 90.12 94 ARG A C 1
ATOM 729 O O . ARG A 1 94 ? 0.077 9.352 5.642 1.00 90.12 94 ARG A O 1
ATOM 736 N N . ALA A 1 95 ? 1.690 7.861 5.185 1.00 92.25 95 ALA A N 1
ATOM 737 C CA . ALA A 1 95 ? 1.183 7.447 3.880 1.00 92.25 95 ALA A CA 1
ATOM 738 C C . ALA A 1 95 ? 1.207 5.922 3.747 1.00 92.25 95 ALA A C 1
ATOM 740 O O . ALA A 1 95 ? 1.957 5.240 4.450 1.00 92.25 95 ALA A O 1
ATOM 741 N N . PHE A 1 96 ? 0.392 5.400 2.830 1.00 95.31 96 PHE A N 1
ATOM 742 C CA . PHE A 1 96 ? 0.460 4.002 2.425 1.00 95.31 96 PHE A CA 1
ATOM 743 C C . PHE A 1 96 ? 1.610 3.790 1.446 1.00 95.31 96 PHE A C 1
ATOM 745 O O . PHE A 1 96 ? 1.730 4.504 0.452 1.00 95.31 96 PHE A O 1
ATOM 752 N N . TYR A 1 97 ? 2.426 2.782 1.726 1.00 95.25 97 TYR A N 1
ATOM 753 C CA . TYR A 1 97 ? 3.493 2.312 0.852 1.00 95.25 97 TYR A CA 1
ATOM 754 C C . TYR A 1 97 ? 3.205 0.868 0.454 1.00 95.25 97 TYR A C 1
ATOM 756 O O . TYR A 1 97 ? 2.862 0.054 1.312 1.00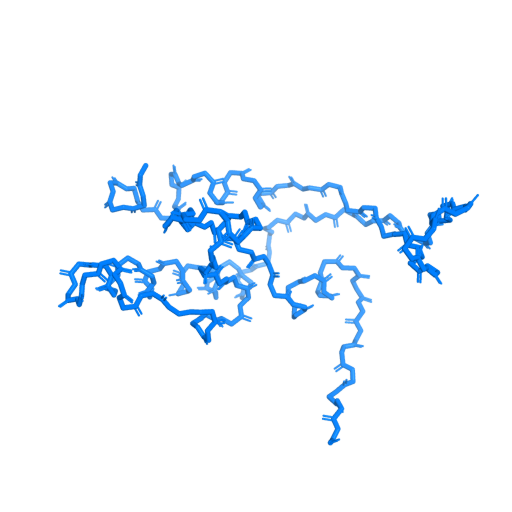 95.25 97 TYR A O 1
ATOM 764 N N . ALA A 1 98 ? 3.387 0.543 -0.825 1.00 95.12 98 ALA A N 1
ATOM 765 C CA . ALA A 1 98 ? 3.395 -0.840 -1.285 1.00 95.12 98 ALA A CA 1
ATOM 766 C C . ALA A 1 98 ? 4.624 -1.565 -0.718 1.00 95.12 98 ALA A C 1
ATOM 768 O O . ALA A 1 98 ? 5.745 -1.049 -0.755 1.00 95.12 98 ALA A O 1
ATOM 769 N N . ARG A 1 99 ? 4.427 -2.766 -0.178 1.00 96.25 99 ARG A N 1
ATOM 770 C CA . ARG A 1 99 ? 5.523 -3.647 0.233 1.00 96.25 99 ARG A CA 1
ATOM 771 C C . ARG A 1 99 ? 6.145 -4.314 -0.989 1.00 96.25 99 ARG A C 1
ATOM 773 O O . ARG A 1 99 ? 5.504 -4.465 -2.027 1.00 96.25 99 ARG A O 1
ATOM 780 N N . LYS A 1 100 ? 7.385 -4.791 -0.831 1.00 94.94 100 LYS A N 1
ATOM 781 C CA . LYS A 1 100 ? 8.102 -5.552 -1.871 1.00 94.94 100 LYS A CA 1
ATOM 782 C C . LYS A 1 100 ? 7.271 -6.724 -2.406 1.00 94.94 100 LYS A C 1
ATOM 784 O O . LYS A 1 100 ? 7.296 -6.959 -3.606 1.00 94.94 100 LYS A O 1
ATOM 789 N N . ALA A 1 101 ? 6.505 -7.392 -1.535 1.00 94.06 101 ALA A N 1
ATOM 790 C CA . ALA A 1 101 ? 5.553 -8.447 -1.893 1.00 94.06 101 ALA A CA 1
ATOM 791 C C . ALA A 1 101 ? 4.564 -8.004 -2.981 1.00 94.06 101 ALA A C 1
ATOM 793 O O . ALA A 1 101 ? 4.480 -8.642 -4.026 1.00 94.06 101 ALA A O 1
ATOM 794 N N . LEU A 1 102 ? 3.882 -6.873 -2.778 1.00 94.19 102 LEU A N 1
ATOM 795 C CA . LEU A 1 102 ? 2.942 -6.329 -3.758 1.00 94.19 102 LEU A CA 1
ATOM 796 C C . LEU A 1 102 ? 3.654 -5.904 -5.045 1.00 94.19 102 LEU A C 1
ATOM 798 O O . LEU A 1 102 ? 3.213 -6.261 -6.130 1.00 94.19 102 LEU A O 1
ATOM 802 N N . VAL A 1 103 ? 4.780 -5.192 -4.934 1.00 93.44 103 VAL A N 1
ATOM 803 C CA . VAL A 1 103 ? 5.550 -4.735 -6.107 1.00 93.44 103 VAL A CA 1
ATOM 804 C C . VAL A 1 103 ? 6.042 -5.913 -6.950 1.00 93.44 103 VAL A C 1
ATOM 806 O O . VAL A 1 103 ? 6.019 -5.844 -8.173 1.00 93.44 103 VAL A O 1
ATOM 809 N N . SER A 1 104 ? 6.437 -7.015 -6.317 1.00 92.00 104 SER A N 1
ATOM 810 C CA . SER A 1 104 ? 6.894 -8.205 -7.037 1.00 92.00 104 SER A CA 1
ATOM 811 C C . SER A 1 104 ? 5.737 -8.924 -7.721 1.00 92.00 104 SER A C 1
ATOM 813 O O . SER A 1 104 ? 5.886 -9.301 -8.877 1.00 92.00 104 SER A O 1
ATOM 815 N N . LYS A 1 105 ? 4.559 -9.017 -7.078 1.00 90.75 105 LYS A N 1
ATOM 816 C CA . LYS A 1 105 ? 3.329 -9.487 -7.741 1.00 90.75 105 LYS A CA 1
ATOM 817 C C . LYS A 1 105 ? 3.001 -8.622 -8.971 1.00 90.75 105 LYS A C 1
ATOM 819 O O . LYS A 1 105 ? 2.766 -9.171 -10.039 1.00 90.75 105 LYS A O 1
ATOM 824 N N . ILE A 1 106 ? 3.076 -7.290 -8.853 1.00 91.06 106 ILE A N 1
ATOM 825 C CA . ILE A 1 106 ? 2.857 -6.350 -9.972 1.00 91.06 106 ILE A CA 1
ATOM 826 C C . ILE A 1 106 ? 3.844 -6.591 -11.120 1.00 91.06 106 ILE A C 1
ATOM 828 O O . ILE A 1 106 ? 3.464 -6.611 -12.285 1.00 91.06 106 ILE A O 1
ATOM 832 N N . LEU A 1 107 ? 5.124 -6.767 -10.798 1.00 90.75 107 LEU A N 1
ATOM 833 C CA . LEU A 1 107 ? 6.171 -6.962 -11.795 1.00 90.75 107 LEU A CA 1
ATOM 834 C C . LEU A 1 107 ? 6.280 -8.415 -12.278 1.00 90.75 107 LEU A C 1
ATOM 836 O O . LEU A 1 107 ? 7.172 -8.698 -13.077 1.00 90.75 107 LEU A O 1
ATOM 840 N N . GLY A 1 108 ? 5.430 -9.337 -11.812 1.00 87.62 108 GLY A N 1
ATOM 841 C CA . GLY A 1 108 ? 5.534 -10.766 -12.125 1.00 87.62 108 GLY A CA 1
ATOM 842 C C . GLY A 1 108 ? 6.897 -11.352 -11.742 1.00 87.62 108 GLY A C 1
ATOM 843 O O . GLY A 1 108 ? 7.519 -12.044 -12.543 1.00 87.62 108 GLY A O 1
ATOM 844 N N . MET A 1 109 ? 7.413 -10.983 -10.569 1.00 86.25 109 MET A N 1
ATOM 845 C CA . MET A 1 109 ? 8.693 -11.443 -10.031 1.00 86.25 109 MET A CA 1
ATOM 846 C C . MET A 1 109 ? 8.457 -12.401 -8.863 1.00 86.25 109 MET A C 1
ATOM 848 O O . MET A 1 109 ? 7.697 -12.092 -7.943 1.00 86.25 109 MET A O 1
ATOM 852 N N . GLU A 1 110 ? 9.165 -13.527 -8.848 1.00 70.94 110 GLU A N 1
ATOM 853 C CA . GLU A 1 110 ? 9.230 -14.390 -7.670 1.00 70.94 110 GLU A CA 1
ATOM 854 C C . GLU A 1 110 ? 10.167 -13.775 -6.626 1.00 70.94 110 GLU A C 1
ATOM 856 O O . GLU A 1 110 ? 11.354 -13.553 -6.879 1.00 70.94 110 GLU A O 1
ATOM 861 N N . ILE A 1 111 ? 9.654 -13.500 -5.424 1.00 62.09 111 ILE A N 1
ATOM 862 C CA . ILE A 1 111 ? 10.520 -13.132 -4.302 1.00 62.09 111 ILE A CA 1
ATOM 863 C C . ILE A 1 111 ? 11.097 -14.420 -3.731 1.00 62.09 111 ILE A C 1
ATOM 865 O O . ILE A 1 111 ? 10.431 -15.113 -2.961 1.00 62.09 111 ILE A O 1
ATOM 869 N N . LYS A 1 112 ? 12.360 -14.715 -4.045 1.00 51.69 112 LYS A N 1
ATOM 870 C CA . LYS A 1 112 ? 13.120 -15.673 -3.240 1.00 51.69 112 LYS A CA 1
ATOM 871 C C . LYS A 1 112 ? 13.213 -15.104 -1.825 1.00 51.69 112 LYS A C 1
ATOM 873 O O . LYS A 1 112 ? 13.728 -14.000 -1.638 1.00 51.69 112 LYS A O 1
ATOM 878 N N . LYS A 1 113 ? 12.676 -15.819 -0.832 1.00 49.16 113 LYS A N 1
ATOM 879 C CA . LYS A 1 113 ? 12.925 -15.480 0.572 1.00 49.16 113 LYS A CA 1
ATOM 880 C C . LYS A 1 113 ? 14.434 -15.579 0.780 1.00 49.16 113 LYS A C 1
ATOM 882 O O . LYS A 1 113 ? 15.000 -16.653 0.601 1.00 49.16 113 LYS A O 1
ATOM 887 N N . SER A 1 114 ? 15.080 -14.460 1.090 1.00 49.47 114 SER A N 1
ATOM 888 C CA . SER A 1 114 ? 16.417 -14.501 1.671 1.00 49.47 114 SER A CA 1
ATOM 889 C C . SER A 1 114 ? 16.278 -15.236 3.002 1.00 49.47 114 SER A C 1
ATOM 891 O O . SER A 1 114 ? 15.512 -14.782 3.856 1.00 49.47 114 SER A O 1
ATOM 893 N N . VAL A 1 115 ? 16.902 -16.413 3.082 1.00 41.31 115 VAL A N 1
ATOM 894 C CA . VAL A 1 115 ? 17.094 -17.175 4.323 1.00 41.31 115 VAL A CA 1
ATOM 895 C C . VAL A 1 115 ? 17.918 -16.332 5.286 1.00 41.31 115 VAL A C 1
ATOM 897 O O . VAL A 1 115 ? 18.861 -15.666 4.796 1.00 41.31 115 VAL A O 1
#

Radius of gyration: 15.91 Å; chains: 1; bounding box: 39×34×38 Å

Foldse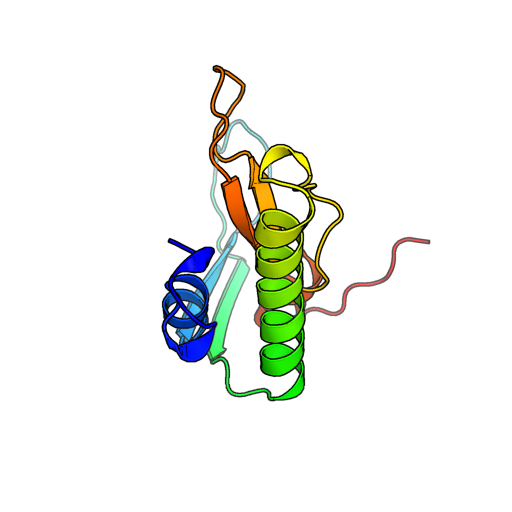ek 3Di:
DLLVDQPVPDPVCVDQQKDKDFDWDDDDPVCPDIHGDDIFIGHPPDPVVVVQVNVQSVVQNVCCVPVNLVSADQVTGDQKGWDFPDPDPPGSDTDIDGDPVNVCVRRVHDDDPDD

Secondary structure (DSSP, 8-state):
-GGG--GGGSHHHHHHSEEEEEEEE---TT----EEEEEEEEE---HHHHHHHHHHHHHHHHHHHHH-GGG--TT--SSEEEEE-SSSSS---EEEEE-HHHHHHHTT-------